Protein AF-A0A2K1IMI1-F1 (afdb_monomer_lite)

Radius of gyration: 29.2 Å; chains: 1; bounding box: 68×47×86 Å

Foldseek 3Di:
DDDDDDDDDDDDDDDDDDDDDDDDDPPVVVVVVCVVDDDDDPDDDDPVVVVVVVVVVVCVVVVDDPVVVLCPDPLSPPPCNVVVVCVVVVPDPQDDPDDVVVPDSPPDDPCPDPVNVCVVCVVVVVPPPDD

Organism: Physcomitrium patens (NCBI:txid3218)

Structure (mmCIF, N/CA/C/O backbone):
data_AF-A0A2K1IMI1-F1
#
_entry.id   AF-A0A2K1IMI1-F1
#
loop_
_atom_site.group_PDB
_atom_site.id
_atom_site.type_symbol
_atom_site.label_atom_id
_atom_site.label_alt_id
_atom_site.label_comp_id
_atom_site.label_asym_id
_atom_site.label_entity_id
_atom_site.label_seq_id
_atom_site.pdbx_PDB_ins_code
_atom_site.Cartn_x
_atom_site.Cartn_y
_atom_site.Cartn_z
_atom_site.occupancy
_atom_site.B_iso_or_equiv
_atom_site.auth_seq_id
_atom_site.auth_comp_id
_atom_site.auth_asym_id
_atom_site.auth_atom_id
_atom_site.pdbx_PDB_model_num
ATOM 1 N N . MET A 1 1 ? -46.265 -24.570 6.003 1.00 40.06 1 MET A N 1
ATOM 2 C CA . MET A 1 1 ? -45.083 -25.248 5.442 1.00 40.06 1 MET A CA 1
ATOM 3 C C . MET A 1 1 ? -43.994 -24.177 5.385 1.00 40.06 1 MET A C 1
ATOM 5 O O . MET A 1 1 ? -44.054 -23.340 4.500 1.00 40.06 1 MET A O 1
ATOM 9 N N . GLU A 1 2 ? -43.345 -23.853 6.513 1.00 38.09 2 GLU A N 1
ATOM 10 C CA . GLU A 1 2 ? -42.085 -24.478 7.006 1.00 38.09 2 GLU A CA 1
ATOM 11 C C . GLU A 1 2 ? -40.985 -24.421 5.933 1.00 38.09 2 GLU A C 1
ATOM 13 O O . GLU A 1 2 ? -41.234 -24.870 4.825 1.00 38.09 2 GLU A O 1
ATOM 18 N N . THR A 1 3 ? -39.773 -23.888 6.109 1.00 37.41 3 THR A N 1
ATOM 19 C CA . THR A 1 3 ? -38.908 -23.443 7.232 1.00 37.41 3 THR A CA 1
ATOM 20 C C . THR A 1 3 ? -37.808 -22.572 6.576 1.00 37.41 3 THR A C 1
ATOM 22 O O . THR A 1 3 ? -37.455 -22.844 5.438 1.00 37.41 3 THR A O 1
ATOM 25 N N . GLY A 1 4 ? -37.222 -21.504 7.128 1.00 38.62 4 GLY A N 1
ATOM 26 C CA . GLY A 1 4 ? -36.625 -21.378 8.458 1.00 38.62 4 GLY A CA 1
ATOM 27 C C . GLY A 1 4 ? -35.133 -21.755 8.428 1.00 38.62 4 GLY A C 1
ATOM 28 O O . GLY A 1 4 ? -34.766 -22.761 9.026 1.00 38.62 4 GLY A O 1
ATOM 29 N N . GLU A 1 5 ? -34.282 -20.997 7.722 1.00 42.78 5 GLU A N 1
ATOM 30 C CA . GLU A 1 5 ? -32.834 -21.263 7.642 1.00 42.78 5 GLU A CA 1
ATOM 31 C C . GLU A 1 5 ? -32.122 -20.749 8.906 1.00 42.78 5 GLU A C 1
ATOM 33 O O . GLU A 1 5 ? -32.236 -19.584 9.303 1.00 42.78 5 GLU A O 1
ATOM 38 N N . LYS A 1 6 ? -31.483 -21.680 9.617 1.00 44.19 6 LYS A N 1
ATOM 39 C CA . LYS A 1 6 ? -31.059 -21.540 11.011 1.00 44.19 6 LYS A CA 1
ATOM 40 C C . LYS A 1 6 ? -29.675 -20.899 11.115 1.00 44.19 6 LYS A C 1
ATOM 42 O O . LYS A 1 6 ? -28.726 -21.313 10.461 1.00 44.19 6 LYS A O 1
ATOM 47 N N . ARG A 1 7 ? -29.570 -19.928 12.026 1.00 39.34 7 ARG A N 1
ATOM 48 C CA . ARG A 1 7 ? -28.316 -19.370 12.550 1.00 39.34 7 ARG A CA 1
ATOM 49 C C . ARG A 1 7 ? -27.535 -20.477 13.255 1.00 39.34 7 ARG A C 1
ATOM 51 O O . ARG A 1 7 ? -28.092 -21.156 14.114 1.00 39.34 7 ARG A O 1
ATOM 58 N N . HIS A 1 8 ? -26.257 -20.625 12.925 1.00 32.72 8 HIS A N 1
ATOM 59 C CA . HIS A 1 8 ? -25.360 -21.512 13.653 1.00 32.72 8 HIS A CA 1
ATOM 60 C C . HIS A 1 8 ? -24.872 -20.801 14.922 1.00 32.72 8 HIS A C 1
ATOM 62 O O . HIS A 1 8 ? -24.046 -19.891 14.874 1.00 32.72 8 HIS A O 1
ATOM 68 N N . THR A 1 9 ? -25.465 -21.173 16.053 1.00 34.38 9 THR A N 1
ATOM 69 C CA . THR A 1 9 ? -24.995 -20.869 17.405 1.00 34.38 9 THR A CA 1
ATOM 70 C C . THR A 1 9 ? -23.906 -21.873 17.765 1.00 34.38 9 THR A C 1
ATOM 72 O O . THR A 1 9 ? -24.194 -23.065 17.847 1.00 34.38 9 THR A O 1
ATOM 75 N N . VAL A 1 10 ? -22.673 -21.411 17.976 1.00 42.66 10 VAL A N 1
ATOM 76 C CA . VAL A 1 10 ? -21.625 -22.238 18.584 1.00 42.66 10 VAL A CA 1
ATOM 77 C C . VAL A 1 10 ? -21.833 -22.183 20.093 1.00 42.66 10 VAL A C 1
ATOM 79 O O . VAL A 1 10 ? -21.713 -21.127 20.710 1.00 42.66 10 VAL A O 1
ATOM 82 N N . SER A 1 11 ? -22.249 -23.319 20.635 1.00 35.91 11 SER A N 1
ATOM 83 C CA . SER A 1 11 ? -22.427 -23.612 22.051 1.00 35.91 11 SER A CA 1
ATOM 84 C C . SER A 1 11 ? -21.081 -23.663 22.778 1.00 35.91 11 SER A C 1
ATOM 86 O O . SER A 1 11 ? -20.144 -24.302 22.300 1.00 35.91 11 SER A O 1
ATOM 88 N N . GLU A 1 12 ? -21.021 -22.994 23.931 1.00 43.75 12 GLU A N 1
ATOM 89 C CA . GLU A 1 12 ? -19.995 -23.173 24.960 1.00 43.75 12 GLU A CA 1
ATOM 90 C C . GLU A 1 12 ? -19.935 -24.645 25.378 1.00 43.75 12 GLU A C 1
ATOM 92 O O . GLU A 1 12 ? -20.966 -25.271 25.631 1.00 43.75 12 GLU A O 1
ATOM 97 N N . VAL A 1 13 ? -18.722 -25.185 25.450 1.00 39.44 13 VAL A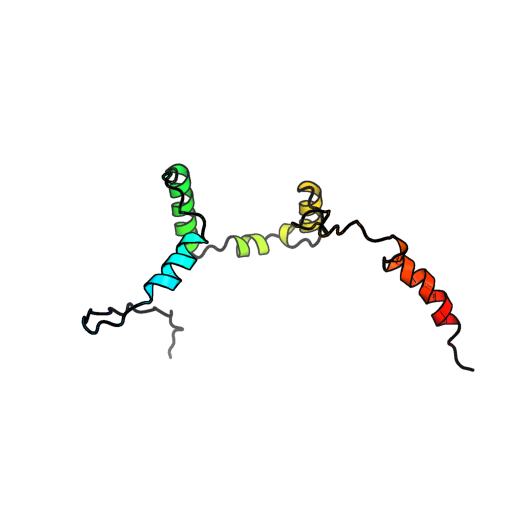 N 1
ATOM 98 C CA . VAL A 1 13 ? -18.448 -26.469 26.089 1.00 39.44 13 VAL A CA 1
ATOM 99 C C . VAL A 1 13 ? -17.579 -26.150 27.297 1.00 39.44 13 VAL A C 1
ATOM 101 O O . VAL A 1 13 ? -16.452 -25.679 27.150 1.00 39.44 13 VAL A O 1
ATOM 104 N N . GLU A 1 14 ? -18.156 -26.314 28.484 1.00 39.12 14 GLU A N 1
ATOM 105 C CA . GLU A 1 14 ? -17.441 -26.301 29.756 1.00 39.12 14 GLU A CA 1
ATOM 106 C C . GLU A 1 14 ? -16.525 -27.527 29.820 1.00 39.12 14 GLU A C 1
ATOM 108 O O . GLU A 1 14 ? -16.981 -28.653 29.619 1.00 39.12 14 GLU A O 1
ATOM 113 N N . GLU A 1 15 ? -15.246 -27.324 30.132 1.00 35.84 15 GLU A N 1
ATOM 114 C CA . GLU A 1 15 ? -14.313 -28.415 30.405 1.00 35.84 15 GLU A CA 1
ATOM 115 C C . GLU A 1 15 ? -13.932 -28.368 31.888 1.00 35.84 15 GLU A C 1
ATOM 117 O O . GLU A 1 15 ? -13.209 -27.486 32.357 1.00 35.84 15 GLU A O 1
ATOM 122 N N . GLN A 1 16 ? -14.521 -29.289 32.654 1.00 35.50 16 GLN A N 1
ATOM 123 C CA . GLN A 1 16 ? -14.211 -29.495 34.063 1.00 35.50 16 GLN A CA 1
ATOM 124 C C . GLN A 1 16 ? -12.872 -30.225 34.213 1.00 35.50 16 GLN A C 1
ATOM 126 O O . GLN A 1 16 ? -12.589 -31.216 33.546 1.00 35.50 16 GLN A O 1
ATOM 131 N N . SER A 1 17 ? -12.078 -29.702 35.144 1.00 38.25 17 SER A N 1
ATOM 132 C CA . SER A 1 17 ? -10.773 -30.180 35.592 1.00 38.25 17 SER A CA 1
ATOM 133 C C . SER A 1 17 ? -10.788 -31.641 36.060 1.00 38.25 17 SER A C 1
ATOM 135 O O . SER A 1 17 ? -11.617 -32.022 36.886 1.00 38.25 17 SER A O 1
ATOM 137 N N . ASN A 1 18 ? -9.799 -32.424 35.620 1.00 35.09 18 ASN A N 1
ATOM 138 C CA . ASN A 1 18 ? -9.314 -33.574 36.377 1.00 35.09 18 ASN A CA 1
ATOM 139 C C . ASN A 1 18 ? -7.778 -33.616 36.326 1.00 35.09 18 ASN A C 1
ATOM 141 O O . ASN A 1 18 ? -7.180 -33.620 35.253 1.00 35.09 18 ASN A O 1
ATOM 145 N N . ASN A 1 19 ? -7.159 -33.590 37.505 1.00 36.84 19 ASN A N 1
ATOM 146 C CA . ASN A 1 19 ? -5.716 -33.621 37.713 1.00 36.84 19 ASN A CA 1
ATOM 147 C C . ASN A 1 19 ? -5.222 -35.064 37.839 1.00 36.84 19 ASN A C 1
ATOM 149 O O . ASN A 1 19 ? -5.811 -35.848 38.580 1.00 36.84 19 ASN A O 1
ATOM 153 N N . GLY A 1 20 ? -4.045 -35.327 37.268 1.00 38.41 20 GLY A N 1
ATOM 154 C CA . GLY A 1 20 ? -3.093 -36.282 37.834 1.00 38.41 20 GLY A CA 1
ATOM 155 C C . GLY A 1 20 ? -2.597 -37.358 36.879 1.00 38.41 20 GLY A C 1
ATOM 156 O O . GLY A 1 20 ? -3.080 -38.475 36.953 1.00 38.41 20 GLY A O 1
ATOM 157 N N . GLU A 1 21 ? -1.575 -37.045 36.076 1.00 35.94 21 GLU A N 1
ATOM 158 C CA . GLU A 1 21 ? -0.378 -37.893 35.971 1.00 35.94 21 GLU A CA 1
ATOM 159 C C . GLU A 1 21 ? 0.797 -37.057 35.427 1.00 35.94 21 GLU A C 1
ATOM 161 O O . GLU A 1 21 ? 0.679 -36.346 34.429 1.00 35.94 21 GLU A O 1
ATOM 166 N N . GLU A 1 22 ? 1.910 -37.066 36.156 1.00 45.62 22 GLU A N 1
ATOM 167 C CA . GLU A 1 22 ? 3.100 -36.245 35.934 1.00 45.62 22 GLU A CA 1
ATOM 168 C C . GLU A 1 22 ? 3.935 -36.804 34.770 1.00 45.62 22 GLU A C 1
ATOM 170 O O . GLU A 1 22 ? 4.618 -37.816 34.908 1.00 45.62 22 GLU A O 1
ATOM 175 N N . ALA A 1 23 ? 3.889 -36.132 33.615 1.00 44.22 23 ALA A N 1
ATOM 176 C CA . ALA A 1 23 ? 4.816 -36.345 32.505 1.00 44.22 23 ALA A CA 1
ATOM 177 C C . ALA A 1 23 ? 5.852 -35.204 32.478 1.00 44.22 23 ALA A C 1
ATOM 179 O O . ALA A 1 23 ? 5.467 -34.035 32.354 1.00 44.22 23 ALA A O 1
ATOM 180 N N . PRO A 1 24 ? 7.163 -35.486 32.589 1.00 51.62 24 PRO A N 1
ATOM 181 C CA . PRO A 1 24 ? 8.169 -34.440 32.555 1.00 51.62 24 PRO A CA 1
ATOM 182 C C . PRO A 1 24 ? 8.406 -33.958 31.113 1.00 51.62 24 PRO A C 1
ATOM 184 O O . PRO A 1 24 ? 8.711 -34.744 30.221 1.00 51.62 24 PRO A O 1
ATOM 187 N N . ALA A 1 25 ? 8.336 -32.631 30.957 1.00 52.31 25 ALA A N 1
ATOM 188 C CA . ALA A 1 25 ? 8.820 -31.793 29.852 1.00 52.31 25 ALA A CA 1
ATOM 189 C C . ALA A 1 25 ? 7.957 -31.635 28.573 1.00 52.31 25 ALA A C 1
ATOM 191 O O . ALA A 1 25 ? 8.274 -32.191 27.527 1.00 52.31 25 ALA A O 1
ATOM 192 N N . PRO A 1 26 ? 7.020 -30.666 28.594 1.00 52.84 26 PRO A N 1
ATOM 193 C CA . PRO A 1 26 ? 6.765 -29.761 27.465 1.00 52.84 26 PRO A CA 1
ATOM 194 C C . PRO A 1 26 ? 7.382 -28.359 27.674 1.00 52.84 26 PRO A C 1
ATOM 196 O O . PRO A 1 26 ? 7.261 -27.477 26.827 1.00 52.84 26 PRO A O 1
ATOM 199 N N . ALA A 1 27 ? 8.047 -28.119 28.812 1.00 55.00 27 ALA A N 1
ATOM 200 C CA . ALA A 1 27 ? 8.513 -26.785 29.195 1.00 55.00 27 ALA A CA 1
ATOM 201 C C . ALA A 1 27 ? 9.657 -26.248 28.313 1.00 55.00 27 ALA A C 1
ATOM 203 O O . ALA A 1 27 ? 9.704 -25.052 28.058 1.00 55.00 27 ALA A O 1
ATOM 204 N N . ALA A 1 28 ? 10.562 -27.098 27.818 1.00 57.56 28 ALA A N 1
ATOM 205 C CA . ALA A 1 28 ? 11.740 -26.632 27.077 1.00 57.56 28 ALA A CA 1
ATOM 206 C C . ALA A 1 28 ? 11.400 -26.029 25.696 1.00 57.56 28 ALA A C 1
ATOM 208 O O . ALA A 1 28 ? 11.995 -25.025 25.310 1.00 57.56 28 ALA A O 1
ATOM 209 N N . GLU A 1 29 ? 10.417 -26.580 24.975 1.00 54.91 29 GLU A N 1
ATOM 210 C CA . GLU A 1 29 ? 9.970 -26.026 23.683 1.00 54.91 29 GLU A CA 1
ATOM 211 C C . GLU A 1 29 ? 9.118 -24.760 23.844 1.00 54.91 29 GLU A C 1
ATOM 213 O O . GLU A 1 29 ? 9.244 -23.823 23.056 1.00 54.91 29 GLU A O 1
ATOM 218 N N . ALA A 1 30 ? 8.288 -24.688 24.890 1.00 61.12 30 ALA A N 1
ATOM 219 C CA . ALA A 1 30 ? 7.463 -23.510 25.158 1.00 61.12 30 ALA A CA 1
ATOM 220 C C . ALA A 1 30 ? 8.307 -22.264 25.494 1.00 61.12 30 ALA A C 1
ATOM 222 O O . ALA A 1 30 ? 7.948 -21.153 25.105 1.00 61.12 30 ALA A O 1
ATOM 223 N N . VAL A 1 31 ? 9.442 -22.450 26.178 1.00 60.88 31 VAL A N 1
ATOM 224 C CA . VAL A 1 31 ? 10.381 -21.364 26.515 1.00 60.88 31 VAL A CA 1
ATOM 225 C C . VAL A 1 31 ? 11.116 -20.880 25.259 1.00 60.88 31 VAL A C 1
ATOM 227 O O . VAL A 1 31 ? 11.209 -19.677 25.033 1.00 60.88 31 VAL A O 1
ATOM 230 N N . ALA A 1 32 ? 11.537 -21.799 24.381 1.00 72.00 32 ALA A N 1
ATOM 231 C CA . ALA A 1 32 ? 12.213 -21.452 23.129 1.00 72.00 32 ALA A CA 1
ATOM 232 C C . ALA A 1 32 ? 11.338 -20.603 22.185 1.00 72.00 32 ALA A C 1
ATOM 234 O O . ALA A 1 32 ? 11.844 -19.708 21.508 1.00 72.00 32 ALA A O 1
ATOM 235 N N . LEU A 1 33 ? 10.023 -20.851 22.150 1.00 73.31 33 LEU A N 1
ATOM 236 C CA . LEU A 1 33 ? 9.097 -20.056 21.340 1.00 73.31 33 LEU A CA 1
ATOM 237 C C . LEU A 1 33 ? 8.786 -18.691 21.974 1.00 73.31 33 LEU A C 1
ATOM 239 O O . LEU A 1 33 ? 8.634 -17.699 21.259 1.00 73.31 33 LEU A O 1
ATOM 243 N N . ALA A 1 34 ? 8.714 -18.626 23.305 1.00 74.94 34 ALA A N 1
ATOM 244 C CA . ALA A 1 34 ? 8.464 -17.384 24.034 1.00 74.94 34 ALA A CA 1
ATOM 245 C C . ALA A 1 34 ? 9.607 -16.364 23.882 1.00 74.94 34 ALA A C 1
ATOM 247 O O . ALA A 1 34 ? 9.335 -15.166 23.807 1.00 74.94 34 ALA A O 1
ATOM 248 N N . ASP A 1 35 ? 10.853 -16.835 23.780 1.00 80.12 35 ASP A N 1
ATOM 249 C CA . ASP A 1 35 ? 12.040 -15.985 23.607 1.00 80.12 35 ASP A CA 1
ATOM 250 C C . ASP A 1 35 ? 12.251 -15.508 22.159 1.00 80.12 35 ASP A C 1
ATOM 252 O O . ASP A 1 35 ? 12.953 -14.523 21.929 1.00 80.12 35 ASP A O 1
ATOM 256 N N . PHE A 1 36 ? 11.642 -16.164 21.164 1.00 85.25 36 PHE A N 1
ATOM 257 C CA . PHE A 1 36 ? 11.725 -15.715 19.768 1.00 85.25 36 PHE A CA 1
ATOM 258 C C . PHE A 1 36 ? 10.798 -14.522 19.498 1.00 85.25 36 PHE A C 1
ATOM 260 O O . PHE A 1 36 ? 11.123 -13.647 18.692 1.00 85.25 36 PHE A O 1
ATOM 267 N N . TRP A 1 37 ? 9.627 -14.472 20.142 1.00 84.75 37 TRP A N 1
ATOM 268 C CA . TRP A 1 37 ? 8.657 -13.408 19.897 1.00 84.75 37 TRP A CA 1
ATOM 269 C C . TRP A 1 37 ? 9.063 -12.146 20.665 1.00 84.75 37 TRP A C 1
ATOM 271 O O . TRP A 1 37 ? 9.402 -12.230 21.846 1.00 84.75 37 TRP A O 1
ATOM 281 N N . PRO A 1 38 ? 8.997 -10.953 20.042 1.00 83.50 38 PRO A N 1
ATOM 282 C CA . PRO A 1 38 ? 9.248 -9.717 20.766 1.00 83.50 38 PRO A CA 1
ATOM 283 C C . PRO A 1 38 ? 8.308 -9.640 21.972 1.00 83.50 38 PRO A C 1
ATOM 285 O O . PRO A 1 38 ? 7.095 -9.836 21.839 1.00 83.50 38 PRO A O 1
ATOM 288 N N . HIS A 1 39 ? 8.873 -9.375 23.153 1.00 80.88 39 HIS A N 1
ATOM 289 C CA . HIS A 1 39 ? 8.096 -9.315 24.384 1.00 80.88 39 HIS A CA 1
ATOM 290 C C . HIS A 1 39 ? 6.966 -8.294 24.256 1.00 80.88 39 HIS A C 1
ATOM 292 O O . HIS A 1 39 ? 7.135 -7.221 23.666 1.00 80.88 39 HIS A O 1
ATOM 298 N N . SER A 1 40 ? 5.808 -8.624 24.835 1.00 81.00 40 SER A N 1
ATOM 299 C CA . SER A 1 40 ? 4.672 -7.708 24.845 1.00 81.00 40 SER A CA 1
ATOM 300 C C . SER A 1 40 ? 5.112 -6.350 25.404 1.00 81.00 40 SER A C 1
ATOM 302 O O . SER A 1 40 ? 5.786 -6.304 26.438 1.00 81.00 40 SER A O 1
ATOM 304 N N . PRO A 1 41 ? 4.736 -5.234 24.760 1.00 82.31 41 PRO A N 1
ATOM 305 C CA . PRO A 1 41 ? 5.089 -3.917 25.258 1.00 82.31 41 PRO A CA 1
ATOM 306 C C . PRO A 1 41 ? 4.532 -3.729 26.675 1.00 82.31 41 PRO A C 1
ATOM 308 O O . PRO A 1 41 ? 3.357 -3.984 26.932 1.00 82.31 41 PRO A O 1
ATOM 311 N N . SER A 1 42 ? 5.387 -3.272 27.592 1.00 80.75 42 SER A N 1
ATOM 312 C CA . SER A 1 42 ? 5.017 -2.993 28.991 1.00 80.75 42 SER A CA 1
ATOM 313 C C . SER A 1 42 ? 4.165 -1.720 29.127 1.00 80.75 42 SER A C 1
ATOM 315 O O . SER A 1 42 ? 3.475 -1.503 30.123 1.00 80.75 42 SER A O 1
ATOM 317 N N . THR A 1 43 ? 4.177 -0.856 28.107 1.00 84.31 43 THR A N 1
ATOM 318 C CA . THR A 1 43 ? 3.436 0.403 28.127 1.00 84.31 43 THR A CA 1
ATOM 319 C C . THR A 1 43 ? 1.929 0.167 27.978 1.00 84.31 43 THR A C 1
ATOM 321 O O . THR A 1 43 ? 1.488 -0.521 27.052 1.00 84.31 43 THR A O 1
ATOM 324 N N . PRO A 1 44 ? 1.094 0.759 28.853 1.00 83.81 44 PRO A N 1
ATOM 325 C CA . PRO A 1 44 ? -0.346 0.637 28.717 1.00 83.81 44 PRO A CA 1
ATOM 326 C C . PRO A 1 44 ? -0.817 1.330 27.434 1.00 83.81 44 PRO A C 1
ATOM 328 O O . PRO A 1 44 ? -0.409 2.445 27.107 1.00 83.81 44 PRO A O 1
ATOM 331 N N . CYS A 1 45 ? -1.723 0.671 26.711 1.00 84.69 45 CYS A N 1
ATOM 332 C CA . CYS A 1 45 ? -2.373 1.248 25.538 1.00 84.69 45 CYS A CA 1
ATOM 333 C C . CYS A 1 45 ? -3.144 2.525 25.926 1.00 84.69 45 CYS A C 1
ATOM 335 O O . CYS A 1 45 ? -3.834 2.549 26.948 1.00 84.69 45 CYS A O 1
ATOM 337 N N . SER A 1 46 ? -3.058 3.575 25.107 1.00 92.06 46 SER A N 1
ATOM 338 C CA . SER A 1 46 ? -3.746 4.841 25.3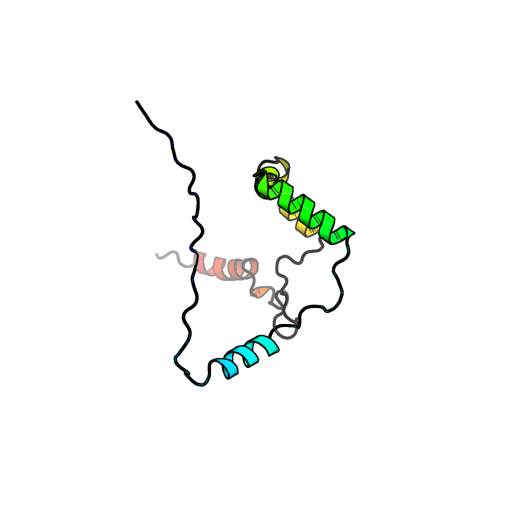75 1.00 92.06 46 SER A CA 1
ATOM 339 C C . SER A 1 46 ? -5.272 4.691 25.324 1.00 92.06 46 SER A C 1
ATOM 341 O O . SER A 1 46 ? -5.821 3.989 24.471 1.00 92.06 46 SER A O 1
ATOM 343 N N . GLU A 1 47 ? -5.988 5.401 26.199 1.00 92.94 47 GLU A N 1
ATOM 344 C CA . GLU A 1 47 ? -7.459 5.330 26.268 1.00 92.94 47 GLU A CA 1
ATOM 345 C C . GLU A 1 47 ? -8.138 5.776 24.965 1.00 92.94 47 GLU A C 1
ATOM 347 O O . GLU A 1 47 ? -9.129 5.188 24.526 1.00 92.94 47 GLU A O 1
ATOM 352 N N . ALA A 1 48 ? -7.554 6.758 24.271 1.00 92.75 48 ALA A N 1
ATOM 353 C CA . ALA A 1 48 ? -8.025 7.182 22.956 1.00 92.75 48 ALA A CA 1
ATOM 354 C C . ALA A 1 48 ? -7.960 6.044 21.921 1.00 92.75 48 ALA A C 1
ATOM 356 O O . ALA A 1 48 ? -8.844 5.930 21.069 1.00 92.75 48 ALA A O 1
ATOM 357 N N . LEU A 1 49 ? -6.930 5.195 21.985 1.00 92.62 49 LEU A N 1
ATOM 358 C CA . LEU A 1 49 ? -6.774 4.060 21.082 1.00 92.62 49 LEU A CA 1
ATOM 359 C C . LEU A 1 49 ? -7.745 2.931 21.446 1.00 92.62 49 LEU A C 1
ATOM 361 O O . LEU A 1 49 ? -8.458 2.443 20.568 1.00 92.62 49 LEU A O 1
ATOM 365 N N . LYS A 1 50 ? -7.867 2.595 22.736 1.00 93.88 50 LYS A N 1
ATOM 366 C CA . LYS A 1 50 ? -8.856 1.618 23.226 1.00 93.88 50 LYS A CA 1
ATOM 367 C C . LYS A 1 50 ? -10.282 1.988 22.813 1.00 93.88 50 LYS A C 1
ATOM 369 O O . LYS A 1 50 ? -11.016 1.140 22.312 1.00 93.88 50 LYS A O 1
ATOM 374 N N . SER A 1 51 ? -10.652 3.264 22.931 1.00 94.06 51 SER A N 1
ATOM 375 C CA . SER A 1 51 ? -11.966 3.768 22.514 1.00 94.06 51 SER A CA 1
ATOM 376 C C . SER A 1 51 ? -12.215 3.602 21.006 1.00 94.06 51 SER A C 1
ATOM 378 O O . SER A 1 51 ? -13.292 3.162 20.591 1.00 94.06 51 SER A O 1
ATOM 380 N N . LYS A 1 52 ? -11.203 3.858 20.160 1.00 94.19 52 LYS A N 1
ATOM 381 C CA . LYS A 1 52 ? -11.290 3.613 18.706 1.00 94.19 52 LYS A CA 1
ATOM 382 C C . LYS A 1 52 ? -11.523 2.137 18.396 1.00 94.19 52 LYS A C 1
ATOM 384 O O . LYS A 1 52 ? -12.398 1.820 17.589 1.00 94.19 52 LYS A O 1
ATOM 389 N N . PHE A 1 53 ? -10.785 1.245 19.054 1.00 94.31 53 PHE A N 1
ATOM 390 C CA . PHE A 1 53 ? -10.968 -0.196 18.888 1.00 94.31 53 PHE A CA 1
ATOM 391 C C . PHE A 1 53 ? -12.345 -0.655 19.366 1.00 94.31 53 PHE A C 1
ATOM 393 O O . PHE A 1 53 ? -13.029 -1.367 18.634 1.00 94.31 53 PHE A O 1
ATOM 400 N N . ALA A 1 54 ? -12.809 -0.188 20.526 1.00 94.38 54 ALA A N 1
ATOM 401 C CA . ALA A 1 54 ? -14.147 -0.495 21.028 1.00 94.38 54 ALA A CA 1
ATOM 402 C C . ALA A 1 54 ? -15.244 -0.058 20.039 1.00 94.38 54 ALA A C 1
ATOM 404 O O . ALA A 1 54 ? -16.158 -0.829 19.735 1.00 94.38 54 ALA A O 1
ATOM 405 N N . LYS A 1 55 ? -15.118 1.145 19.462 1.00 93.25 55 LYS A N 1
ATOM 406 C CA . LYS A 1 55 ? -16.022 1.639 18.412 1.00 93.25 55 LYS A CA 1
ATOM 407 C C . LYS A 1 55 ? -15.986 0.752 17.167 1.00 93.25 55 LYS A C 1
ATOM 409 O O . LYS A 1 55 ? -17.041 0.394 16.647 1.00 93.25 55 LYS A O 1
ATOM 414 N N . PHE A 1 56 ? -14.797 0.385 16.695 1.00 91.56 56 PHE A N 1
ATOM 415 C CA . PHE A 1 56 ? -14.641 -0.482 15.528 1.00 91.56 56 PHE A CA 1
ATOM 416 C C . PHE A 1 56 ? -15.255 -1.870 15.757 1.00 91.56 56 PHE A C 1
ATOM 418 O O . PHE A 1 56 ? -15.989 -2.367 14.904 1.00 91.56 56 PHE A O 1
ATOM 425 N N . LEU A 1 57 ? -15.034 -2.465 16.932 1.00 92.62 57 LEU A N 1
ATOM 426 C CA . LEU A 1 57 ? -15.613 -3.756 17.305 1.00 92.62 57 LEU A CA 1
ATOM 427 C C . LEU A 1 57 ? -17.139 -3.703 17.380 1.00 92.62 57 LEU A C 1
ATOM 429 O O . LEU A 1 57 ? -17.797 -4.633 16.920 1.00 92.62 57 LEU A O 1
ATOM 433 N N . LYS A 1 58 ? -17.714 -2.611 17.897 1.00 93.56 58 LYS A N 1
ATOM 434 C CA . LYS A 1 58 ? -19.167 -2.404 17.883 1.00 93.56 58 LYS A CA 1
ATOM 435 C C . LYS A 1 58 ? -19.715 -2.405 16.452 1.00 93.56 58 LYS A C 1
ATOM 437 O O . LYS A 1 58 ? -20.650 -3.140 16.162 1.00 93.56 58 LYS A O 1
ATOM 442 N N . ILE A 1 59 ? -19.078 -1.662 15.545 1.00 89.94 59 ILE A N 1
ATOM 443 C CA . ILE A 1 59 ? -19.481 -1.589 14.130 1.00 89.94 59 ILE A CA 1
ATOM 444 C C . ILE A 1 59 ? -19.349 -2.953 13.435 1.00 89.94 59 ILE A C 1
ATOM 446 O O . ILE A 1 59 ? -20.232 -3.335 12.668 1.00 89.94 59 ILE A O 1
ATOM 450 N N . LYS A 1 60 ? -18.292 -3.723 13.731 1.00 89.19 60 LYS A N 1
ATOM 451 C CA . LYS A 1 60 ? -18.148 -5.091 13.207 1.00 89.19 60 LYS A CA 1
ATOM 452 C C . LYS A 1 60 ? -19.241 -6.029 13.717 1.00 89.19 60 LYS A C 1
ATOM 454 O O . LYS A 1 60 ? -19.749 -6.825 12.935 1.00 89.19 60 LYS A O 1
ATOM 459 N N . LYS A 1 61 ? -19.623 -5.931 14.996 1.00 90.88 61 LYS A N 1
ATOM 460 C CA . LYS A 1 61 ? -20.727 -6.720 15.575 1.00 90.88 61 LYS A CA 1
ATOM 461 C C . LYS A 1 61 ? -22.083 -6.378 14.949 1.00 90.88 61 LYS A C 1
ATOM 463 O O . LYS A 1 61 ? -22.924 -7.257 14.831 1.00 90.88 61 LYS A O 1
ATOM 468 N N . GLU A 1 62 ? -22.278 -5.136 14.504 1.00 90.19 62 GLU A N 1
ATOM 469 C CA . GLU A 1 62 ? -23.467 -4.702 13.749 1.00 90.19 62 GLU A CA 1
ATOM 470 C C . GLU A 1 62 ? -23.523 -5.263 12.310 1.00 90.19 62 GLU A C 1
ATOM 472 O O . GLU A 1 62 ? -24.485 -5.000 11.594 1.00 90.19 62 GLU A O 1
ATOM 477 N N . GLY A 1 63 ? -22.505 -6.008 11.859 1.00 87.56 63 GLY A N 1
ATOM 478 C CA . GLY A 1 63 ? -22.468 -6.622 10.527 1.00 87.56 63 GLY A CA 1
ATOM 479 C C . GLY A 1 63 ? -22.033 -5.683 9.398 1.00 87.56 63 GLY A C 1
ATOM 480 O O . GLY A 1 63 ? -22.070 -6.067 8.233 1.00 87.56 63 GLY A O 1
ATOM 481 N N . LYS A 1 64 ? -21.587 -4.458 9.707 1.00 85.94 64 LYS A N 1
ATOM 482 C CA . LYS A 1 64 ? -21.072 -3.524 8.694 1.00 85.94 64 LYS A CA 1
ATOM 483 C C . LYS A 1 64 ? -19.649 -3.908 8.295 1.00 85.94 64 LYS A C 1
ATOM 485 O O . LYS A 1 64 ? -18.712 -3.802 9.090 1.00 85.94 64 LYS A O 1
ATOM 490 N N . SER A 1 65 ? -19.481 -4.318 7.042 1.00 87.00 65 SER A N 1
ATOM 491 C CA . SER A 1 65 ? -18.178 -4.612 6.449 1.00 87.00 65 SER A CA 1
ATOM 492 C C . SER A 1 65 ? -17.670 -3.412 5.650 1.00 87.00 65 SER A C 1
ATOM 494 O O . SER A 1 65 ? -18.109 -3.158 4.529 1.00 87.00 65 SER A O 1
ATOM 496 N N . PHE A 1 66 ? -16.690 -2.688 6.197 1.00 87.50 66 PHE A N 1
ATOM 497 C CA . PHE A 1 66 ? -16.053 -1.562 5.498 1.00 87.50 66 PHE A CA 1
ATOM 498 C C . PHE A 1 66 ? -15.475 -1.968 4.138 1.00 87.50 66 P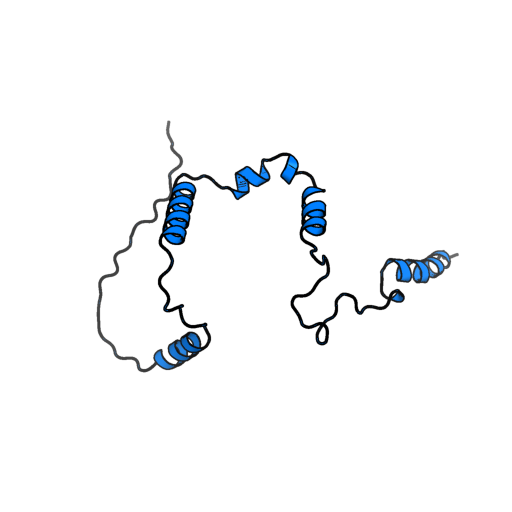HE A C 1
ATOM 500 O O . PHE A 1 66 ? -15.575 -1.210 3.177 1.00 87.50 66 PHE A O 1
ATOM 507 N N . ASN A 1 67 ? -14.913 -3.177 4.040 1.00 88.94 67 ASN A N 1
ATOM 508 C CA . ASN A 1 67 ? -14.336 -3.687 2.796 1.00 88.94 67 ASN A CA 1
ATOM 509 C C . ASN A 1 67 ? -15.411 -3.960 1.740 1.00 88.94 67 ASN A C 1
ATOM 511 O O . ASN A 1 67 ? -15.152 -3.849 0.546 1.00 88.94 67 ASN A O 1
ATOM 515 N N . GLU A 1 68 ? -16.615 -4.349 2.149 1.00 90.25 68 GLU A N 1
ATOM 516 C CA . GLU A 1 68 ? -17.741 -4.528 1.233 1.00 90.25 68 GLU A CA 1
ATOM 517 C C . GLU A 1 68 ? -18.285 -3.183 0.751 1.00 90.25 68 GLU A C 1
ATOM 519 O O . GLU A 1 68 ? -18.441 -2.967 -0.452 1.00 90.25 68 GLU A O 1
ATOM 524 N N . ASP A 1 69 ? -18.477 -2.242 1.676 1.00 90.00 69 ASP A N 1
ATOM 525 C CA . ASP A 1 69 ? -18.910 -0.887 1.348 1.00 90.00 69 ASP A CA 1
ATOM 526 C C . ASP A 1 69 ? -17.916 -0.167 0.435 1.00 90.00 69 ASP A C 1
ATOM 528 O O . ASP A 1 69 ? -18.327 0.512 -0.505 1.00 90.00 69 ASP A O 1
ATOM 532 N N . LEU A 1 70 ? -16.613 -0.334 0.676 1.00 90.25 70 LEU A N 1
ATOM 533 C CA . LEU A 1 70 ? -15.555 0.206 -0.173 1.00 90.25 70 LEU A CA 1
ATOM 534 C C . LEU A 1 70 ? -15.616 -0.399 -1.579 1.00 90.25 70 LEU A C 1
ATOM 536 O O . LEU A 1 70 ? -15.665 0.350 -2.553 1.00 90.25 70 LEU A O 1
ATOM 540 N N . ARG A 1 71 ? -15.716 -1.732 -1.688 1.00 89.62 71 ARG A N 1
ATOM 541 C CA . ARG A 1 71 ? -15.830 -2.447 -2.973 1.00 89.62 71 ARG A CA 1
ATOM 542 C C . ARG A 1 71 ? -17.078 -2.071 -3.777 1.00 89.62 71 ARG A C 1
ATOM 544 O O . ARG A 1 71 ? -17.066 -2.171 -5.003 1.00 89.62 71 ARG A O 1
ATOM 551 N N . ARG A 1 72 ? -18.153 -1.622 -3.120 1.00 90.19 72 ARG A N 1
ATOM 552 C CA . ARG A 1 72 ? -19.379 -1.146 -3.786 1.00 90.19 72 ARG A CA 1
ATOM 553 C C . ARG A 1 72 ? -19.229 0.253 -4.397 1.00 90.19 72 ARG A C 1
ATOM 555 O O . ARG A 1 72 ? -19.993 0.610 -5.295 1.00 90.19 72 ARG A O 1
ATOM 562 N N . ARG A 1 73 ? -18.267 1.068 -3.947 1.00 92.62 73 ARG A N 1
ATOM 563 C CA . ARG A 1 73 ? -18.086 2.442 -4.449 1.00 92.62 73 ARG A CA 1
ATOM 564 C C . ARG A 1 73 ? -17.575 2.433 -5.888 1.00 92.62 73 ARG A C 1
ATOM 566 O O . ARG A 1 73 ? -16.589 1.774 -6.200 1.00 92.62 73 ARG A O 1
ATOM 573 N N . LYS A 1 74 ? -18.196 3.249 -6.746 1.00 90.31 74 LYS A N 1
ATOM 574 C CA . LYS A 1 74 ? -17.828 3.369 -8.169 1.00 90.31 74 LYS A CA 1
ATOM 575 C C . LYS A 1 74 ? -16.355 3.732 -8.374 1.00 90.31 74 LYS A C 1
ATOM 577 O O . LYS A 1 74 ? -15.708 3.127 -9.213 1.00 90.31 74 LYS A O 1
ATOM 582 N N . GLY A 1 75 ? -15.824 4.657 -7.570 1.00 88.50 75 GLY A N 1
ATOM 583 C CA . GLY A 1 75 ? -14.420 5.070 -7.662 1.00 88.50 75 GLY A CA 1
ATOM 584 C C . GLY A 1 75 ? -13.430 3.949 -7.341 1.00 88.50 75 GLY A C 1
ATOM 585 O O . GLY A 1 75 ? -12.412 3.853 -8.003 1.00 88.50 75 GLY A O 1
ATOM 586 N N . TYR A 1 76 ? -13.751 3.062 -6.393 1.00 89.62 76 TYR A N 1
ATOM 587 C CA . TYR A 1 76 ? -12.883 1.930 -6.043 1.00 89.62 76 TYR A CA 1
ATOM 588 C C . TYR A 1 76 ? -12.930 0.807 -7.091 1.00 89.62 76 TYR A C 1
ATOM 590 O O . TYR A 1 76 ? -11.973 0.062 -7.248 1.00 89.62 76 TYR A O 1
ATOM 598 N N . ARG A 1 77 ? -14.044 0.686 -7.827 1.00 90.31 77 ARG A N 1
ATOM 599 C CA . ARG A 1 77 ? -14.185 -0.254 -8.953 1.00 90.31 77 ARG A CA 1
ATOM 600 C C . ARG A 1 77 ? -13.522 0.236 -10.241 1.00 90.31 77 ARG A C 1
ATOM 602 O O . ARG A 1 77 ? -13.550 -0.494 -11.228 1.00 90.31 77 ARG A O 1
ATOM 609 N N . ASN A 1 78 ? -12.994 1.459 -10.258 1.00 90.06 78 ASN A N 1
ATOM 610 C CA . ASN A 1 78 ? -12.219 1.944 -11.387 1.00 90.06 78 ASN A CA 1
ATOM 611 C C . ASN A 1 78 ? -10.879 1.183 -11.416 1.00 90.06 78 ASN A C 1
ATOM 613 O O . ASN A 1 78 ? -10.158 1.265 -10.419 1.00 90.06 78 ASN A O 1
ATOM 617 N N . PRO A 1 79 ? -10.527 0.468 -12.501 1.00 84.88 79 PRO A N 1
ATOM 618 C CA . PRO A 1 79 ? -9.209 -0.160 -12.620 1.00 84.88 79 PRO A CA 1
ATOM 619 C C . PRO A 1 79 ? -8.050 0.825 -12.379 1.00 84.88 79 PRO A C 1
ATOM 621 O O . PRO A 1 79 ? -7.037 0.438 -11.799 1.00 84.88 79 PRO A O 1
ATOM 624 N N . ASP A 1 80 ? -8.232 2.111 -12.693 1.00 88.31 80 ASP A N 1
ATOM 625 C CA . ASP A 1 80 ? -7.194 3.139 -12.538 1.00 88.31 80 ASP A CA 1
ATOM 626 C C . ASP A 1 80 ? -7.024 3.625 -11.086 1.00 88.31 80 ASP A C 1
ATOM 628 O O . ASP A 1 80 ? -6.061 4.320 -10.758 1.00 88.31 80 ASP A O 1
ATOM 632 N N . TYR A 1 81 ? -7.937 3.271 -10.172 1.00 87.38 81 TYR A N 1
ATOM 633 C CA . TYR A 1 81 ? -7.874 3.718 -8.775 1.00 87.38 81 TYR A CA 1
ATOM 634 C C . TYR A 1 81 ? -6.561 3.311 -8.096 1.00 87.38 81 TYR A C 1
ATOM 636 O O . TYR A 1 81 ? -5.956 4.103 -7.370 1.00 87.38 81 TYR A O 1
ATOM 644 N N . PHE A 1 82 ? -6.103 2.081 -8.343 1.00 82.88 82 PHE A N 1
ATOM 645 C CA . PHE A 1 82 ? -4.861 1.584 -7.754 1.00 82.88 82 PHE A CA 1
ATOM 646 C C . PHE A 1 82 ? -3.620 2.211 -8.391 1.00 82.88 82 PHE A C 1
ATOM 648 O O . PHE A 1 82 ? -2.651 2.450 -7.676 1.00 82.88 82 PHE A O 1
ATOM 655 N N . GLN A 1 83 ? -3.664 2.564 -9.681 1.00 87.00 83 GLN A N 1
ATOM 656 C CA . GLN A 1 83 ? -2.570 3.300 -10.325 1.00 87.00 83 GLN A CA 1
ATOM 657 C C . GLN A 1 83 ? -2.358 4.659 -9.654 1.00 87.00 83 GLN A C 1
ATOM 659 O O . GLN A 1 83 ? -1.228 5.027 -9.344 1.00 87.00 83 GLN A O 1
ATOM 664 N N . LEU A 1 84 ? -3.443 5.375 -9.336 1.00 88.00 84 LEU A N 1
ATOM 665 C CA . LEU A 1 84 ? -3.346 6.625 -8.580 1.00 88.00 84 LEU A CA 1
ATOM 666 C C . LEU A 1 84 ? -2.749 6.399 -7.186 1.00 88.00 84 LEU A C 1
ATOM 668 O O . LEU A 1 84 ? -1.906 7.178 -6.755 1.00 88.00 84 LEU A O 1
ATOM 672 N N . ALA A 1 85 ? -3.144 5.334 -6.484 1.00 86.19 85 ALA A N 1
ATOM 673 C CA . ALA A 1 85 ? -2.601 5.026 -5.160 1.00 86.19 85 ALA A CA 1
ATOM 674 C C . ALA A 1 85 ? -1.082 4.776 -5.188 1.00 86.19 85 ALA A C 1
ATOM 676 O O . ALA A 1 85 ? -0.376 5.250 -4.302 1.00 86.19 85 ALA A O 1
ATOM 677 N N . VAL A 1 86 ? -0.585 4.088 -6.220 1.00 87.62 86 VAL A N 1
ATOM 678 C CA . VAL A 1 86 ? 0.852 3.883 -6.448 1.00 87.62 86 VAL A CA 1
ATOM 679 C C . VAL A 1 86 ? 1.566 5.217 -6.657 1.00 87.62 86 VAL A C 1
ATOM 681 O O . VAL A 1 86 ? 2.557 5.490 -5.981 1.00 87.62 86 VAL A O 1
ATOM 684 N N . VAL A 1 87 ? 1.035 6.068 -7.543 1.00 88.38 87 VAL A N 1
ATOM 685 C CA . VAL A 1 87 ? 1.629 7.374 -7.871 1.00 88.38 87 VAL A CA 1
ATOM 686 C C . VAL A 1 87 ? 1.659 8.299 -6.652 1.00 88.38 87 VAL A C 1
ATOM 688 O O . VAL A 1 87 ? 2.692 8.892 -6.358 1.00 88.38 87 VAL A O 1
ATOM 691 N N . TYR A 1 88 ? 0.552 8.415 -5.913 1.00 90.19 88 TYR A N 1
ATOM 692 C CA . TYR A 1 88 ? 0.479 9.282 -4.731 1.00 90.19 88 TYR A CA 1
ATOM 693 C C . TYR A 1 88 ? 1.260 8.739 -3.531 1.00 90.19 88 TYR A C 1
ATOM 695 O O . TYR A 1 88 ? 1.725 9.522 -2.705 1.00 90.19 88 TYR A O 1
ATOM 703 N N . GLY A 1 89 ? 1.370 7.416 -3.407 1.00 88.62 89 GLY A N 1
ATOM 704 C CA . GLY A 1 89 ? 2.085 6.754 -2.319 1.00 88.62 89 GLY A CA 1
ATOM 705 C C . GLY A 1 89 ? 3.584 6.592 -2.561 1.00 88.62 89 GLY A C 1
ATOM 706 O O . GLY A 1 89 ? 4.249 6.022 -1.700 1.00 88.62 89 GLY A O 1
ATOM 707 N N . SER A 1 90 ? 4.100 7.045 -3.712 1.00 87.88 90 SER A N 1
ATOM 708 C CA . SER A 1 90 ? 5.479 6.802 -4.158 1.00 87.88 90 SER A CA 1
ATOM 709 C C . SER A 1 90 ? 5.884 5.331 -4.009 1.00 87.88 90 SER A C 1
ATOM 711 O O . SER A 1 90 ? 6.984 5.021 -3.554 1.00 87.88 90 SER A O 1
ATOM 713 N N . ILE A 1 91 ? 4.959 4.421 -4.331 1.00 89.94 91 ILE A N 1
ATOM 714 C CA . ILE A 1 91 ? 5.172 2.983 -4.171 1.00 89.94 91 ILE A CA 1
ATOM 715 C C . ILE A 1 91 ? 5.974 2.486 -5.366 1.00 89.94 91 ILE A C 1
ATOM 717 O O . ILE A 1 91 ? 5.553 2.638 -6.514 1.00 89.94 91 ILE A O 1
ATOM 721 N N . ASP A 1 92 ? 7.102 1.847 -5.085 1.00 90.12 92 ASP A N 1
ATOM 722 C CA . ASP A 1 92 ? 7.822 1.087 -6.092 1.00 90.12 92 ASP A CA 1
ATOM 723 C C . ASP A 1 92 ? 7.055 -0.206 -6.406 1.00 90.12 92 ASP A C 1
ATOM 725 O O . ASP A 1 92 ? 6.890 -1.074 -5.550 1.00 90.12 92 ASP A O 1
ATOM 729 N N . GLN A 1 93 ? 6.542 -0.313 -7.632 1.00 88.88 93 GLN A N 1
ATOM 730 C CA . GLN A 1 93 ? 5.668 -1.415 -8.051 1.00 88.88 93 GLN A CA 1
ATOM 731 C C . GLN A 1 93 ? 6.395 -2.752 -8.162 1.00 88.88 93 GLN A C 1
ATOM 733 O O . GLN A 1 93 ? 5.760 -3.798 -8.047 1.00 88.88 93 GLN A O 1
ATOM 738 N N . ILE A 1 94 ? 7.703 -2.709 -8.396 1.00 89.81 94 ILE A N 1
ATOM 739 C CA . ILE A 1 94 ? 8.561 -3.893 -8.449 1.00 89.81 94 ILE A CA 1
ATOM 740 C C . ILE A 1 94 ? 9.522 -3.932 -7.261 1.00 89.81 94 ILE A C 1
ATOM 742 O O . ILE A 1 94 ? 10.413 -4.772 -7.220 1.00 89.81 94 ILE A O 1
ATOM 746 N N . GLY A 1 95 ? 9.324 -3.044 -6.284 1.00 90.25 95 GLY A N 1
ATOM 747 C CA . GLY A 1 95 ? 10.190 -2.906 -5.128 1.00 90.25 95 GLY A CA 1
ATOM 748 C C . GLY A 1 95 ? 10.197 -4.147 -4.247 1.00 90.25 95 GLY A C 1
ATOM 749 O O . GLY A 1 95 ? 9.211 -4.873 -4.112 1.00 90.25 95 GLY A O 1
ATOM 750 N N . SER A 1 96 ? 11.337 -4.357 -3.603 1.00 90.50 96 SER A N 1
ATOM 751 C CA . SER A 1 96 ? 11.555 -5.435 -2.653 1.00 90.50 96 SER A CA 1
ATOM 752 C C . SER A 1 96 ? 11.709 -4.874 -1.242 1.00 90.50 96 SER A C 1
ATOM 754 O O . SER A 1 96 ? 12.272 -3.800 -1.049 1.00 90.50 96 SER A O 1
ATOM 756 N N . CYS A 1 97 ? 11.247 -5.623 -0.238 1.00 91.19 97 CYS A N 1
ATOM 757 C CA . CYS A 1 97 ? 11.551 -5.339 1.169 1.00 91.19 97 CYS A CA 1
ATOM 758 C C . CYS A 1 97 ? 12.941 -5.859 1.594 1.00 91.19 97 CYS A C 1
ATOM 760 O O . CYS A 1 97 ? 13.280 -5.778 2.774 1.00 91.19 97 CYS A O 1
ATOM 762 N N . PHE A 1 98 ? 13.712 -6.444 0.671 1.00 91.44 98 PHE A N 1
ATOM 763 C CA . PHE A 1 98 ? 15.089 -6.880 0.902 1.00 91.44 98 PHE A CA 1
ATOM 764 C C . PHE A 1 98 ? 16.087 -5.739 0.695 1.00 91.44 98 PHE A C 1
ATOM 766 O O . PHE A 1 98 ? 15.803 -4.760 0.008 1.00 91.44 98 PHE A O 1
ATOM 773 N N . ASP A 1 99 ? 17.272 -5.889 1.289 1.00 90.50 99 ASP A N 1
ATOM 774 C CA . ASP A 1 99 ? 18.383 -4.978 1.031 1.00 90.50 99 ASP A CA 1
ATOM 775 C C . ASP A 1 99 ? 18.806 -5.064 -0.451 1.00 90.50 99 ASP A C 1
ATOM 777 O O . ASP A 1 99 ? 18.917 -6.182 -0.972 1.00 90.50 99 ASP A O 1
ATOM 781 N N . PRO A 1 100 ? 19.079 -3.931 -1.127 1.00 88.25 100 PRO A N 1
ATOM 782 C CA . PRO A 1 100 ? 19.506 -3.925 -2.527 1.00 88.25 100 PRO A CA 1
ATOM 783 C C . PRO A 1 100 ? 20.766 -4.754 -2.805 1.00 88.25 100 PRO A C 1
ATOM 785 O O . PRO A 1 100 ? 20.940 -5.244 -3.915 1.00 88.25 100 PRO A O 1
A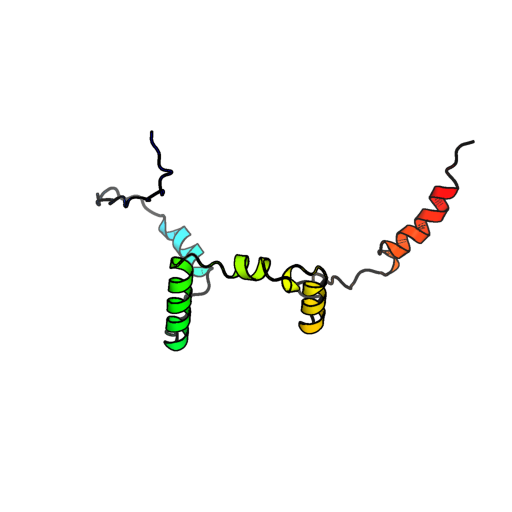TOM 788 N N . GLN A 1 101 ? 21.646 -4.955 -1.816 1.00 89.94 101 GLN A N 1
ATOM 789 C CA . GLN A 1 101 ? 22.813 -5.830 -1.975 1.00 89.94 101 GLN A CA 1
ATOM 790 C C . GLN A 1 101 ? 22.434 -7.308 -2.097 1.00 89.94 101 GLN A C 1
ATOM 792 O O . GLN A 1 101 ? 23.176 -8.082 -2.700 1.00 89.94 101 GLN A O 1
ATOM 797 N N . LEU A 1 102 ? 21.309 -7.711 -1.501 1.00 92.69 102 LEU A N 1
ATOM 798 C CA . LEU A 1 102 ? 20.826 -9.088 -1.544 1.00 92.69 102 LEU A CA 1
ATOM 799 C C . LEU A 1 102 ? 19.938 -9.328 -2.765 1.00 92.69 102 LEU A C 1
ATOM 801 O O . LEU A 1 102 ? 20.037 -10.373 -3.404 1.00 92.69 102 LEU A O 1
ATOM 805 N N . PHE A 1 103 ? 19.054 -8.378 -3.063 1.00 91.19 103 PHE A N 1
ATOM 806 C CA . PHE A 1 103 ? 18.153 -8.457 -4.202 1.00 91.19 103 PHE A CA 1
ATOM 807 C C . PHE A 1 103 ? 17.726 -7.056 -4.634 1.00 91.19 103 PHE A C 1
ATOM 809 O O . PHE A 1 103 ? 16.967 -6.393 -3.924 1.00 91.19 103 PHE A O 1
ATOM 816 N N . ASP A 1 104 ? 18.186 -6.641 -5.815 1.00 90.69 104 ASP A N 1
ATOM 817 C CA . ASP A 1 104 ? 17.766 -5.404 -6.468 1.00 90.69 104 ASP A CA 1
ATOM 818 C C . ASP A 1 104 ? 16.841 -5.719 -7.657 1.00 90.69 104 ASP A C 1
ATOM 820 O O . ASP A 1 104 ? 17.315 -6.177 -8.701 1.00 90.69 104 ASP A O 1
ATOM 824 N N . PRO A 1 105 ? 15.527 -5.459 -7.537 1.00 90.88 105 PRO A N 1
ATOM 825 C CA . PRO A 1 105 ? 14.580 -5.624 -8.636 1.00 90.88 105 PRO A CA 1
ATOM 826 C C . PRO A 1 105 ? 14.886 -4.756 -9.862 1.00 90.88 105 PRO A C 1
ATOM 828 O O . PRO A 1 105 ? 14.440 -5.082 -10.959 1.00 90.88 105 PRO A O 1
ATOM 831 N N . HIS A 1 106 ? 15.629 -3.659 -9.693 1.00 89.75 106 HIS A N 1
ATOM 832 C CA . HIS A 1 106 ?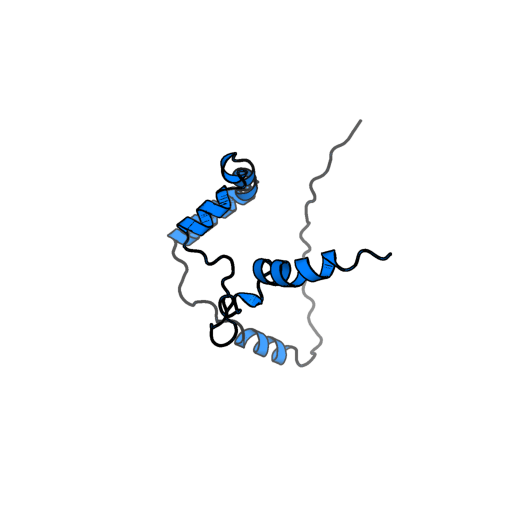 16.012 -2.745 -10.775 1.00 89.75 106 HIS A CA 1
ATOM 833 C C . HIS A 1 106 ? 17.404 -3.043 -11.341 1.00 89.75 106 HIS A C 1
ATOM 835 O O . HIS A 1 106 ? 17.843 -2.364 -12.268 1.00 89.75 106 HIS A O 1
ATOM 841 N N . GLY A 1 107 ? 18.093 -4.057 -10.811 1.00 89.44 107 GLY A N 1
ATOM 842 C CA . GLY A 1 107 ? 19.459 -4.411 -11.194 1.00 89.44 107 GLY A CA 1
ATOM 843 C C . GLY A 1 107 ? 19.580 -5.197 -12.504 1.00 89.44 107 GLY A C 1
ATOM 844 O O . GLY A 1 107 ? 20.699 -5.437 -12.955 1.00 89.44 107 GLY A O 1
ATOM 845 N N . TYR A 1 108 ? 18.464 -5.613 -13.112 1.00 89.06 108 TYR A N 1
ATOM 846 C CA . TYR A 1 108 ? 18.464 -6.360 -14.375 1.00 89.06 108 TYR A CA 1
ATOM 847 C C . TYR A 1 108 ? 18.915 -5.494 -15.554 1.00 89.06 108 TYR A C 1
ATOM 849 O O . TYR A 1 108 ? 18.531 -4.323 -15.665 1.00 89.06 108 TYR A O 1
ATOM 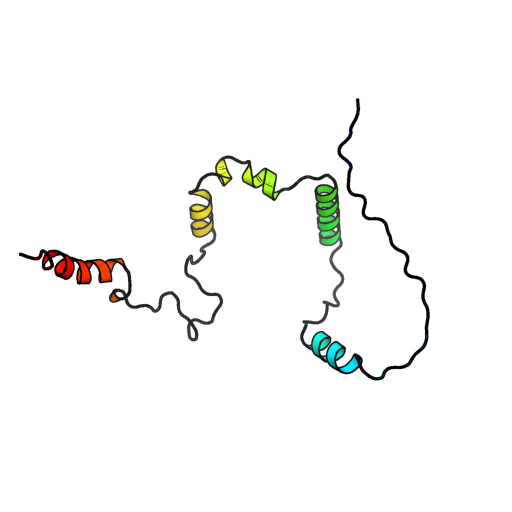857 N N . ASP A 1 109 ? 19.693 -6.081 -16.468 1.00 90.31 109 ASP A N 1
ATOM 858 C CA . ASP A 1 109 ? 20.116 -5.375 -17.672 1.00 90.31 109 ASP A CA 1
ATOM 859 C C . ASP A 1 109 ? 18.934 -5.174 -18.627 1.00 90.31 109 ASP A C 1
ATOM 861 O O . ASP A 1 109 ? 17.994 -5.965 -18.684 1.00 90.31 109 ASP A O 1
ATOM 865 N N . LYS A 1 110 ? 18.979 -4.100 -19.419 1.00 87.31 110 LYS A N 1
ATOM 866 C CA . LYS A 1 110 ? 17.908 -3.766 -20.369 1.00 87.31 110 LYS A CA 1
ATOM 867 C C . LYS A 1 110 ? 17.685 -4.853 -21.426 1.00 87.31 110 LYS A C 1
ATOM 869 O O . LYS A 1 110 ? 16.588 -4.925 -21.976 1.00 87.31 110 LYS A O 1
ATOM 874 N N . SER A 1 111 ? 18.704 -5.661 -21.716 1.00 87.69 111 SER A N 1
ATOM 875 C CA . SER A 1 111 ? 18.609 -6.800 -22.634 1.00 87.69 111 SER A CA 1
ATOM 876 C C . SER A 1 111 ? 17.760 -7.956 -22.096 1.00 87.69 111 SER A C 1
ATOM 878 O O . SER A 1 111 ? 17.156 -8.666 -22.894 1.00 87.69 111 SER A O 1
ATOM 880 N N . ASP A 1 112 ? 17.625 -8.090 -20.775 1.00 87.69 112 ASP A N 1
ATOM 881 C CA . ASP A 1 112 ? 16.864 -9.179 -20.151 1.00 87.69 112 ASP A CA 1
ATOM 882 C C . ASP A 1 112 ? 15.342 -8.940 -20.179 1.00 87.69 112 ASP A C 1
ATOM 884 O O . ASP A 1 112 ? 14.550 -9.840 -19.891 1.00 87.69 112 ASP A O 1
ATOM 888 N N . TYR A 1 113 ? 14.900 -7.725 -20.518 1.00 89.00 113 TYR A N 1
ATOM 889 C CA . TYR A 1 113 ? 13.478 -7.398 -20.579 1.00 89.00 113 TYR A CA 1
ATOM 890 C C . TYR A 1 113 ? 12.839 -7.943 -21.856 1.00 89.00 113 TYR A C 1
ATOM 892 O O . TYR A 1 113 ? 13.440 -7.959 -22.931 1.00 89.00 113 TYR A O 1
ATOM 900 N N . VAL A 1 114 ? 11.558 -8.303 -21.748 1.00 87.12 114 VAL A N 1
ATOM 901 C CA . VAL A 1 114 ? 10.752 -8.862 -22.847 1.00 87.12 114 VAL A CA 1
ATOM 902 C C . VAL A 1 114 ? 10.847 -8.013 -24.121 1.00 87.12 114 VAL A C 1
ATOM 904 O O . VAL A 1 114 ? 11.063 -8.552 -25.198 1.00 87.12 114 VAL A O 1
ATOM 907 N N . ASP A 1 115 ? 10.814 -6.683 -24.002 1.00 87.19 115 ASP A N 1
ATOM 908 C CA . ASP A 1 115 ? 10.911 -5.763 -25.145 1.00 87.19 115 ASP A CA 1
ATOM 909 C C . ASP A 1 115 ? 12.227 -5.864 -25.936 1.00 87.19 115 ASP A C 1
ATOM 911 O O . ASP A 1 115 ? 12.290 -5.444 -27.098 1.00 87.19 115 ASP A O 1
ATOM 915 N N . ALA A 1 116 ? 13.310 -6.312 -25.298 1.00 87.06 116 ALA A N 1
ATOM 916 C CA . ALA A 1 116 ? 14.600 -6.538 -25.938 1.00 87.06 116 ALA A CA 1
ATOM 917 C C . ALA A 1 116 ? 14.682 -7.959 -26.510 1.00 87.06 116 ALA A C 1
ATOM 919 O O . ALA A 1 116 ? 15.059 -8.119 -27.672 1.00 87.06 116 ALA A O 1
ATOM 920 N N . LEU A 1 117 ? 14.224 -8.956 -25.748 1.00 87.50 117 LEU A N 1
ATOM 921 C CA . LEU A 1 117 ? 14.165 -10.357 -26.175 1.00 87.50 117 LEU A CA 1
ATOM 922 C C . LEU A 1 117 ? 13.267 -10.559 -27.401 1.00 87.50 117 LEU A C 1
ATOM 924 O O . LEU A 1 117 ? 13.632 -11.280 -28.330 1.00 87.50 117 LEU A O 1
ATOM 928 N N . ASP A 1 118 ? 12.120 -9.884 -27.461 1.00 85.44 118 ASP A N 1
ATOM 929 C CA . ASP A 1 118 ? 11.226 -9.941 -28.619 1.00 85.44 118 ASP A CA 1
ATOM 930 C C . ASP A 1 118 ? 11.930 -9.425 -29.878 1.00 85.44 118 ASP A C 1
ATOM 932 O O . ASP A 1 118 ? 11.818 -10.015 -30.949 1.00 85.44 118 ASP A O 1
ATOM 936 N N . LYS A 1 119 ? 12.735 -8.362 -29.772 1.00 83.56 119 LYS A N 1
ATOM 937 C CA . LYS A 1 119 ? 13.482 -7.816 -30.920 1.00 83.56 119 LYS A CA 1
ATOM 938 C C . LYS A 1 119 ? 14.575 -8.759 -31.409 1.00 83.56 119 LYS A C 1
ATOM 940 O O . LYS A 1 119 ? 14.846 -8.784 -32.607 1.00 83.56 119 LYS A O 1
ATOM 945 N N . GLU A 1 120 ? 15.189 -9.518 -30.507 1.00 78.12 120 GLU A N 1
ATOM 946 C CA . GLU A 1 120 ? 16.210 -10.513 -30.839 1.00 78.12 120 GLU A CA 1
ATOM 947 C C . GLU A 1 120 ? 15.603 -11.798 -31.426 1.00 78.12 120 GLU A C 1
ATOM 949 O O . GLU A 1 120 ? 16.151 -12.383 -32.361 1.00 78.12 120 GLU A O 1
ATOM 954 N N . THR A 1 121 ? 14.434 -12.216 -30.938 1.00 71.31 121 THR A N 1
ATOM 955 C CA . THR A 1 121 ? 13.772 -13.469 -31.343 1.00 71.31 121 THR A CA 1
ATOM 956 C C . THR A 1 121 ? 12.871 -13.328 -32.578 1.00 71.31 121 THR A C 1
ATOM 958 O O . THR A 1 121 ? 12.746 -14.274 -33.363 1.00 71.31 121 THR A O 1
ATOM 961 N N . LEU A 1 122 ? 12.293 -12.146 -32.829 1.00 64.50 122 LEU A N 1
ATOM 962 C CA . LEU A 1 122 ? 11.507 -11.839 -34.032 1.00 64.50 122 LEU A CA 1
ATOM 963 C C . LEU A 1 122 ? 12.216 -12.172 -35.364 1.00 64.50 122 LEU A C 1
ATOM 965 O O . LEU A 1 122 ? 11.576 -12.819 -36.204 1.00 64.50 122 LEU A O 1
ATOM 969 N N . PRO A 1 123 ? 13.498 -11.812 -35.601 1.00 62.78 123 PRO A N 1
ATOM 970 C CA . PRO A 1 123 ? 14.175 -12.150 -36.854 1.00 62.78 123 PRO A CA 1
ATOM 971 C C . PRO A 1 123 ? 14.325 -13.665 -37.066 1.00 62.78 123 PRO A C 1
ATOM 973 O O . PRO A 1 123 ? 14.229 -14.123 -38.206 1.00 62.78 123 PRO A O 1
ATOM 976 N N . LEU A 1 124 ? 14.455 -14.461 -35.997 1.00 57.84 124 LEU A N 1
ATOM 977 C CA . LEU A 1 124 ? 14.601 -15.921 -36.078 1.00 57.84 124 LEU A CA 1
ATOM 978 C C . LEU A 1 124 ? 13.290 -16.637 -36.446 1.00 57.84 124 LEU A C 1
ATOM 980 O O . LEU A 1 124 ? 13.316 -17.639 -37.159 1.00 57.84 124 LEU A O 1
ATOM 984 N N . SER A 1 125 ? 12.133 -16.101 -36.039 1.00 59.00 125 SER A N 1
ATOM 985 C CA . SER A 1 125 ? 10.824 -16.700 -36.358 1.00 59.00 125 SER A CA 1
ATOM 986 C C . SER A 1 125 ? 10.415 -16.535 -37.830 1.00 59.00 125 SER A C 1
ATOM 988 O O . SER A 1 125 ? 9.696 -17.368 -38.381 1.00 59.00 125 SER A O 1
ATOM 990 N N . SER A 1 126 ? 10.902 -15.481 -38.495 1.00 59.16 126 SER A N 1
ATOM 991 C CA . SER A 1 126 ? 10.566 -15.185 -39.894 1.00 59.16 126 SER A CA 1
ATOM 992 C C . SER A 1 126 ? 11.293 -16.079 -40.906 1.00 59.16 126 SER A C 1
ATOM 994 O O . SER A 1 126 ? 10.810 -16.252 -42.026 1.00 59.16 126 SER A O 1
ATOM 996 N N . SER A 1 127 ? 12.413 -16.685 -40.492 1.00 57.62 127 SER A N 1
ATOM 997 C CA . SER A 1 127 ? 13.230 -17.590 -41.309 1.00 57.62 127 SER A CA 1
ATOM 998 C C . SER A 1 127 ? 12.815 -19.064 -41.200 1.00 57.62 127 SER A C 1
ATOM 1000 O O . SER A 1 127 ? 13.344 -19.890 -41.937 1.00 57.62 127 SER A O 1
ATOM 1002 N N . ALA A 1 128 ? 11.879 -19.409 -40.309 1.00 57.47 128 ALA A N 1
ATOM 1003 C CA . ALA A 1 128 ? 11.388 -20.775 -40.102 1.00 57.47 128 ALA A CA 1
ATOM 1004 C C . ALA A 1 128 ? 10.093 -21.078 -40.887 1.00 57.47 128 ALA A C 1
ATOM 1006 O O . ALA A 1 128 ? 9.272 -21.891 -40.460 1.00 57.47 128 ALA A O 1
ATOM 1007 N N . ARG A 1 129 ? 9.887 -20.425 -42.040 1.00 54.00 129 ARG A N 1
ATOM 1008 C CA . ARG A 1 129 ? 8.914 -20.909 -43.026 1.00 54.00 129 ARG A CA 1
ATOM 1009 C C . ARG A 1 129 ? 9.587 -22.046 -43.791 1.00 54.00 129 ARG A C 1
ATOM 1011 O O . ARG A 1 129 ? 10.459 -21.787 -44.609 1.00 54.00 129 ARG A O 1
ATOM 1018 N N . TYR A 1 130 ? 9.240 -23.280 -43.438 1.00 51.69 130 TYR A N 1
ATOM 1019 C CA . TYR A 1 130 ? 9.639 -24.473 -44.182 1.00 51.69 130 TYR A CA 1
ATOM 1020 C C . TYR A 1 130 ? 9.155 -24.367 -45.639 1.00 51.69 130 TYR A C 1
ATOM 1022 O O . TYR A 1 130 ? 7.986 -24.033 -45.857 1.00 51.69 130 TYR A O 1
ATOM 1030 N N . ASP A 1 131 ? 10.064 -24.632 -46.582 1.00 51.12 131 ASP A N 1
ATOM 1031 C CA . ASP A 1 131 ? 9.761 -24.960 -47.985 1.00 51.12 131 ASP A CA 1
ATOM 1032 C C . ASP A 1 131 ? 8.965 -26.274 -48.099 1.00 51.12 131 ASP A C 1
ATOM 1034 O O . ASP A 1 131 ? 9.195 -27.188 -47.266 1.00 51.12 131 ASP A O 1
#

Secondary structure (DSSP, 8-state):
----PPP------------------SHHHHHHHHHHSPPPP-SPPPHHHHHHHHHHHHHHHTT--HHHHHHHSTTTTSTTHHHHHHHHTT--TT--SS-TTT--TT-S-GGGSHHHHHHHHHHHHHT----

pLDDT: mean 75.03, std 20.23, range [32.72, 94.38]

InterPro domains:
  IPR012479 SAP30-binding protein [PF07818] (38-120)
  IPR012479 SAP30-binding protein [PTHR13464] (5-120)

Sequence (131 aa):
METGEKRHTVSEVEEQSNNGEEAPAPAAEAVALADFWPHSPSTPCSEALKSKFAKFLKIKKEGKSFNEDLRRRKGYRNPDYFQLAVVYGSIDQIGSCFDPQLFDPHGYDKSDYVDALDKETLPLSSSARYD